Protein AF-A0A4P5TV29-F1 (afdb_monomer_lite)

Foldseek 3Di:
DDWDQDPNDIADDQDDWDQPPPAPDWDWDAAPVRLGIDIDHSVLVRLLVVLVVCVVVVVVVSVVSSLVSCCVPPVPVCVRHPD

pLDDT: mean 91.79, std 5.49, range [65.38, 97.25]

Secondary structure (DSSP, 8-state):
--EEEETTEEEE-SS-----TTTT-EEEEE-TTSS-EEEEEHHHHHHHHHHHHHHHTT-HHHHHHHHHHHHHH-HHHHHHHT-

Sequence (83 aa):
MKEVLWNNKTYKIPFSVNLNWDKGQEIEVQNRFGGGSCKLPWFAVAVYDLIMGAERFEDWNTHREGLDWFAENFPKEYMVLLD

Structure (mmCIF, N/CA/C/O backbone):
data_AF-A0A4P5TV29-F1
#
_entry.id   AF-A0A4P5TV29-F1
#
loop_
_atom_site.group_PDB
_atom_site.id
_atom_site.type_symbol
_atom_site.label_atom_id
_atom_site.label_alt_id
_atom_site.label_comp_id
_atom_site.label_asym_id
_atom_site.label_entity_id
_atom_site.label_seq_id
_atom_site.pdbx_PDB_ins_code
_atom_site.Cartn_x
_atom_site.Cartn_y
_atom_site.Cartn_z
_atom_site.occupancy
_atom_site.B_iso_or_equiv
_atom_site.auth_seq_id
_atom_site.auth_comp_id
_atom_site.auth_asym_id
_atom_site.auth_atom_id
_atom_site.pdbx_PDB_model_num
ATOM 1 N N . MET A 1 1 ? 11.022 6.260 9.335 1.00 65.38 1 MET A N 1
ATOM 2 C CA . MET A 1 1 ? 9.712 5.577 9.297 1.00 65.38 1 MET A CA 1
ATOM 3 C C . MET A 1 1 ? 8.635 6.590 9.649 1.00 65.38 1 MET A C 1
ATOM 5 O O . MET A 1 1 ? 8.839 7.350 10.589 1.00 65.38 1 MET A O 1
ATOM 9 N N . LYS A 1 2 ? 7.565 6.682 8.851 1.00 82.62 2 LYS A N 1
ATOM 10 C CA . LYS A 1 2 ? 6.425 7.576 9.120 1.00 82.62 2 LYS A CA 1
ATOM 11 C C . LYS A 1 2 ? 5.337 6.786 9.838 1.00 82.62 2 LYS A C 1
ATOM 13 O O . LYS A 1 2 ? 5.120 5.624 9.509 1.00 82.62 2 LYS A O 1
ATOM 18 N N . GLU A 1 3 ? 4.656 7.421 10.780 1.00 88.38 3 GLU A N 1
ATOM 19 C CA . GLU A 1 3 ? 3.522 6.827 11.486 1.00 88.38 3 GLU A CA 1
ATOM 20 C C . GLU A 1 3 ? 2.247 7.586 11.125 1.00 88.38 3 GLU A C 1
ATOM 22 O O . GLU A 1 3 ? 2.235 8.819 11.089 1.00 88.38 3 GLU A O 1
ATOM 27 N N . VAL A 1 4 ? 1.182 6.846 10.823 1.00 88.88 4 VAL A N 1
ATOM 28 C CA . VAL A 1 4 ? -0.136 7.399 10.496 1.00 88.88 4 VAL A CA 1
ATOM 29 C C . VAL A 1 4 ? -1.146 6.852 11.489 1.00 88.88 4 VAL A C 1
ATOM 31 O O . VAL A 1 4 ? -1.256 5.641 11.656 1.00 88.88 4 VAL A O 1
ATOM 34 N N . LEU A 1 5 ? -1.895 7.741 12.138 1.00 88.38 5 LEU A N 1
ATOM 35 C CA . LEU A 1 5 ? -3.008 7.360 12.998 1.00 88.38 5 LEU A CA 1
ATOM 36 C C . LEU A 1 5 ? -4.304 7.433 12.190 1.00 88.38 5 LEU A C 1
ATOM 38 O O . LEU A 1 5 ? -4.676 8.499 11.700 1.00 88.38 5 LEU A O 1
ATOM 42 N N . TRP A 1 6 ? -4.974 6.293 12.048 1.00 89.44 6 TRP A N 1
ATOM 43 C CA . TRP A 1 6 ? -6.231 6.162 11.317 1.00 89.44 6 TRP A CA 1
ATOM 44 C C . TRP A 1 6 ? -7.162 5.195 12.045 1.00 89.44 6 TRP A C 1
ATOM 46 O O . TRP A 1 6 ? -6.746 4.098 12.412 1.00 89.44 6 TRP A O 1
ATOM 56 N N . ASN A 1 7 ? -8.416 5.594 12.280 1.00 85.94 7 ASN A N 1
ATOM 57 C CA . ASN A 1 7 ? -9.420 4.790 12.992 1.00 85.94 7 ASN A CA 1
ATOM 58 C C . ASN A 1 7 ? -8.907 4.186 14.319 1.00 85.94 7 ASN A C 1
ATOM 60 O O . ASN A 1 7 ? -9.092 3.001 14.585 1.00 85.94 7 ASN A O 1
ATOM 64 N N . ASN A 1 8 ? -8.225 4.993 15.142 1.00 88.25 8 ASN A N 1
ATOM 65 C CA . ASN A 1 8 ? -7.588 4.588 16.408 1.00 88.25 8 ASN A CA 1
ATOM 66 C C . ASN A 1 8 ? -6.512 3.488 16.295 1.00 88.25 8 ASN A C 1
ATOM 68 O O . ASN A 1 8 ? -6.065 2.966 17.316 1.00 88.25 8 ASN A O 1
ATOM 72 N N . LYS A 1 9 ? -6.057 3.157 15.082 1.00 90.88 9 LYS A N 1
ATOM 73 C CA . LYS A 1 9 ? -4.920 2.270 14.832 1.00 90.88 9 LYS A CA 1
ATOM 74 C C . LYS A 1 9 ? -3.749 3.085 14.286 1.00 90.88 9 LYS A C 1
ATOM 76 O O . LYS A 1 9 ? -3.914 3.929 13.404 1.00 90.88 9 LYS A O 1
ATOM 81 N N . THR A 1 10 ? -2.561 2.833 14.822 1.00 91.19 10 THR A N 1
ATOM 82 C CA . THR A 1 10 ? -1.318 3.424 14.323 1.00 91.19 10 THR A CA 1
ATOM 83 C C . THR A 1 10 ? -0.692 2.483 13.309 1.00 91.19 10 THR A C 1
ATOM 85 O O . THR A 1 10 ? -0.427 1.321 13.613 1.00 91.19 10 THR A O 1
ATOM 88 N N . TYR A 1 11 ? -0.431 2.999 12.116 1.00 92.88 11 TYR A N 1
ATOM 89 C CA . TYR A 1 11 ? 0.210 2.287 11.024 1.00 92.88 11 TYR A CA 1
ATOM 90 C C . TYR A 1 11 ? 1.632 2.811 10.852 1.00 92.88 11 TYR A C 1
ATOM 92 O O . TYR A 1 11 ? 1.843 4.009 10.648 1.00 92.88 11 TYR A O 1
ATOM 100 N N . LYS A 1 12 ? 2.610 1.908 10.930 1.00 92.81 12 LYS A N 1
ATOM 101 C CA . LYS A 1 12 ? 4.016 2.213 10.650 1.00 92.81 12 LYS A CA 1
ATOM 102 C C . LYS A 1 12 ? 4.273 1.950 9.183 1.00 92.81 12 LYS A C 1
ATOM 104 O O . LYS A 1 12 ? 4.180 0.809 8.758 1.00 92.81 12 LYS A O 1
ATOM 109 N N . ILE A 1 13 ? 4.549 2.991 8.416 1.00 92.44 13 ILE A N 1
ATOM 110 C CA . ILE A 1 13 ? 4.772 2.862 6.978 1.00 92.44 13 ILE A CA 1
ATOM 111 C C . ILE A 1 13 ? 6.158 2.240 6.740 1.00 92.44 13 ILE A C 1
ATOM 113 O O . ILE A 1 13 ? 7.123 2.727 7.348 1.00 92.44 13 ILE A O 1
ATOM 117 N N . PRO A 1 14 ? 6.267 1.209 5.877 1.00 89.62 14 PRO A N 1
ATOM 118 C CA . PRO A 1 14 ? 7.479 0.394 5.749 1.00 89.62 14 PRO A CA 1
ATOM 119 C C . PRO A 1 14 ? 8.663 1.201 5.199 1.00 89.62 14 PRO A C 1
ATOM 121 O O . PRO A 1 14 ? 9.788 1.065 5.667 1.00 89.62 14 PRO A O 1
ATOM 124 N N . PHE A 1 15 ? 8.393 2.149 4.302 1.00 88.62 15 PHE A N 1
ATOM 125 C CA . PHE A 1 15 ? 9.409 2.932 3.598 1.00 88.62 15 PHE A CA 1
ATOM 126 C C . PHE A 1 15 ? 9.049 4.423 3.500 1.00 88.62 15 PHE A C 1
ATOM 128 O O . PHE A 1 15 ? 8.007 4.897 3.966 1.00 88.62 15 PHE A O 1
ATOM 135 N N . SER A 1 16 ? 9.949 5.214 2.914 1.00 87.44 16 SER A N 1
ATOM 136 C CA . SER A 1 16 ? 9.737 6.648 2.713 1.00 87.44 16 SER A CA 1
ATOM 137 C C . SER A 1 16 ? 8.790 6.902 1.539 1.00 87.44 16 SER A C 1
ATOM 139 O O . SER A 1 16 ? 9.207 6.889 0.387 1.00 87.44 16 SER A O 1
ATOM 141 N N . VAL A 1 17 ? 7.520 7.182 1.836 1.00 86.12 17 VAL A N 1
ATOM 142 C CA . VAL A 1 17 ? 6.504 7.558 0.837 1.00 86.12 17 VAL A CA 1
ATOM 143 C C . VAL A 1 17 ? 5.943 8.955 1.109 1.00 86.12 17 VAL A C 1
ATOM 145 O O . VAL A 1 17 ? 5.940 9.446 2.250 1.00 86.12 17 VAL A O 1
ATOM 148 N N . ASN A 1 18 ? 5.495 9.643 0.060 1.00 84.44 18 ASN A N 1
ATOM 149 C CA . ASN A 1 18 ? 4.810 10.925 0.192 1.00 84.44 18 ASN A CA 1
ATOM 150 C C . ASN A 1 18 ? 3.341 10.692 0.580 1.00 84.44 18 ASN A C 1
ATOM 152 O O . ASN A 1 18 ? 2.645 9.938 -0.080 1.00 84.44 18 ASN A O 1
A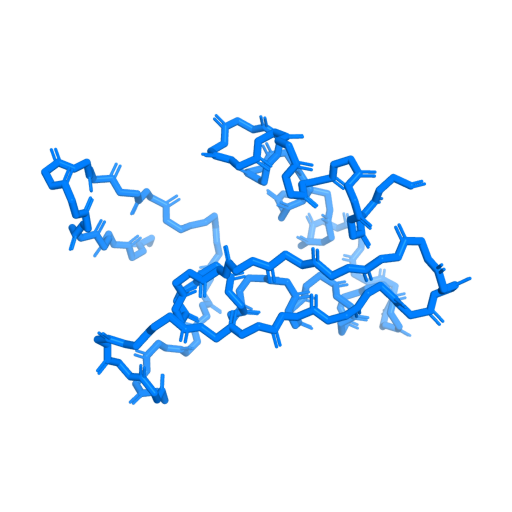TOM 156 N N . LEU A 1 19 ? 2.887 11.331 1.662 1.00 86.12 19 LEU A N 1
ATOM 157 C CA . LEU A 1 19 ? 1.535 11.173 2.225 1.00 86.12 19 LEU A CA 1
ATOM 158 C C . LEU A 1 19 ? 0.777 12.504 2.297 1.00 86.12 19 LEU A C 1
ATOM 160 O O . LEU A 1 19 ? -0.179 12.643 3.061 1.00 86.12 19 LEU A O 1
ATOM 164 N N . ASN A 1 20 ? 1.261 13.517 1.577 1.00 82.62 20 ASN A N 1
ATOM 165 C CA . ASN A 1 20 ? 0.638 14.838 1.580 1.00 82.62 20 ASN A CA 1
ATOM 166 C C . ASN A 1 20 ? -0.543 14.918 0.609 1.00 82.62 20 ASN A C 1
ATOM 168 O O . ASN A 1 20 ? -1.329 15.855 0.702 1.00 82.62 20 ASN A O 1
ATOM 172 N N . TRP A 1 21 ? -0.644 13.970 -0.322 1.00 77.31 21 TRP A N 1
ATOM 173 C CA . TRP A 1 21 ? -1.685 13.933 -1.339 1.00 77.31 21 TRP A CA 1
ATOM 174 C C . TRP A 1 21 ? -2.908 13.213 -0.767 1.00 77.31 21 TRP A C 1
ATOM 176 O O . TRP A 1 21 ? -2.755 12.225 -0.048 1.00 77.31 21 TRP A O 1
ATOM 186 N N . ASP A 1 22 ? -4.095 13.780 -1.002 1.00 77.94 22 ASP A N 1
ATOM 187 C CA . ASP A 1 22 ? -5.405 13.230 -0.609 1.00 77.94 22 ASP A CA 1
ATOM 188 C C . ASP A 1 22 ? -5.536 12.846 0.876 1.00 77.94 22 ASP A C 1
ATOM 190 O O . ASP A 1 22 ? -6.327 11.992 1.283 1.00 77.94 22 ASP A O 1
ATOM 194 N N . LYS A 1 23 ? -4.757 13.525 1.726 1.00 85.75 23 LYS A N 1
ATOM 195 C CA . LYS A 1 23 ? -4.695 13.269 3.164 1.00 85.75 23 LYS A CA 1
ATOM 196 C C . LYS A 1 23 ? -6.083 13.375 3.803 1.00 85.75 23 LYS A C 1
ATOM 198 O O . LYS A 1 23 ? -6.720 14.422 3.744 1.00 85.75 23 LYS A O 1
ATOM 203 N N . GLY A 1 24 ? -6.500 12.322 4.502 1.00 86.75 24 GLY A N 1
ATOM 204 C CA . GLY A 1 24 ? -7.797 12.233 5.177 1.00 86.75 24 GLY A CA 1
ATOM 205 C C . GLY A 1 24 ? -8.868 11.455 4.408 1.00 86.75 24 GLY A C 1
ATOM 206 O O . GLY A 1 24 ? -9.951 11.270 4.955 1.00 86.75 24 GLY A O 1
ATOM 207 N N . GLN A 1 25 ? -8.600 11.017 3.173 1.00 90.88 25 GLN A N 1
ATOM 208 C CA . GLN A 1 25 ? -9.616 10.429 2.296 1.00 90.88 25 GLN A CA 1
ATOM 209 C C . GLN A 1 25 ? -9.515 8.904 2.170 1.00 90.88 25 GLN A C 1
ATOM 211 O O . GLN A 1 25 ? -8.431 8.325 2.213 1.00 90.88 25 GLN A O 1
ATOM 216 N N . GLU A 1 26 ? -10.658 8.253 1.968 1.00 93.12 26 GLU A N 1
ATOM 217 C CA . GLU A 1 26 ? -10.723 6.871 1.494 1.00 93.12 26 GLU A CA 1
ATOM 218 C C . GLU A 1 26 ? -10.967 6.876 -0.013 1.00 93.12 26 GLU A C 1
ATOM 220 O O . GLU A 1 26 ? -11.890 7.530 -0.500 1.00 93.12 26 GLU A O 1
ATOM 225 N N . ILE A 1 27 ? -10.130 6.150 -0.741 1.00 93.81 27 IL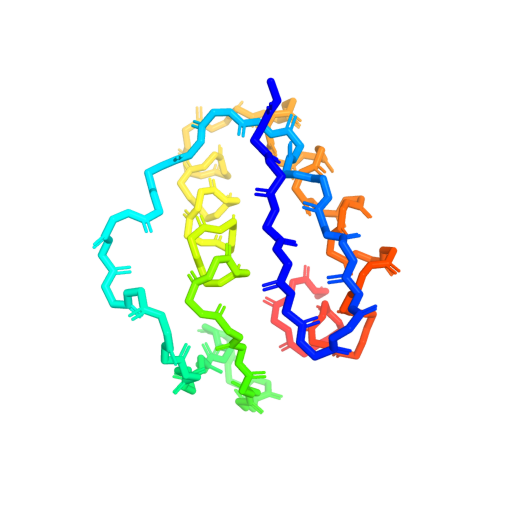E A N 1
ATOM 226 C CA . ILE A 1 27 ? -10.119 6.096 -2.198 1.00 93.81 27 ILE A CA 1
ATOM 227 C C . ILE A 1 27 ? -10.456 4.665 -2.605 1.00 93.81 27 ILE A C 1
ATOM 229 O O . ILE A 1 27 ? -9.979 3.699 -2.006 1.00 93.81 27 ILE A O 1
ATOM 233 N N . GLU A 1 28 ? -11.303 4.527 -3.617 1.00 94.69 28 GLU A N 1
ATOM 234 C CA . GLU A 1 28 ? -11.597 3.232 -4.215 1.00 94.69 28 GLU A CA 1
ATOM 235 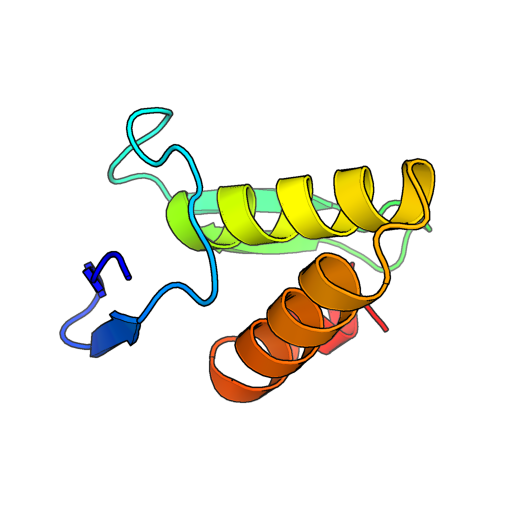C C . GLU A 1 28 ? -10.524 2.884 -5.247 1.00 94.69 28 GLU A C 1
ATOM 237 O O . GLU A 1 28 ? -10.297 3.629 -6.201 1.00 94.69 28 GLU A O 1
ATOM 242 N N . VAL A 1 29 ? -9.859 1.751 -5.041 1.00 94.50 29 VAL A N 1
ATOM 243 C CA . VAL A 1 29 ? -8.815 1.228 -5.920 1.00 94.50 29 VAL A CA 1
ATOM 244 C C . VAL A 1 29 ? -9.351 -0.017 -6.612 1.00 94.50 29 VAL A C 1
ATOM 246 O O . VAL A 1 29 ? -9.874 -0.926 -5.967 1.00 94.50 29 VAL A O 1
ATOM 249 N N . GLN A 1 30 ? -9.232 -0.055 -7.936 1.00 94.19 30 GLN A N 1
ATOM 250 C CA . GLN A 1 30 ? -9.658 -1.184 -8.755 1.00 94.19 30 GLN A CA 1
ATOM 251 C C . GLN A 1 30 ? -8.470 -2.102 -9.062 1.00 94.19 30 GLN A C 1
ATOM 253 O O . GLN A 1 30 ? -7.385 -1.633 -9.407 1.00 94.19 30 GLN A O 1
ATOM 258 N N . ASN A 1 31 ? -8.687 -3.415 -8.982 1.00 93.31 31 ASN A N 1
ATOM 259 C CA . ASN A 1 31 ? -7.700 -4.407 -9.387 1.00 93.31 31 ASN A CA 1
ATOM 260 C C . ASN A 1 31 ? -7.407 -4.263 -10.892 1.00 93.31 31 ASN A C 1
ATOM 262 O O . ASN A 1 31 ? -8.305 -4.340 -11.736 1.00 93.31 31 ASN A O 1
ATOM 266 N N . ARG A 1 32 ? -6.121 -4.113 -11.219 1.00 88.75 32 ARG A N 1
ATOM 267 C CA . ARG A 1 32 ? -5.594 -3.951 -12.584 1.00 88.75 32 ARG A CA 1
ATOM 268 C C . ARG A 1 32 ? -5.852 -5.131 -13.535 1.00 88.75 32 ARG A C 1
ATOM 270 O O . ARG A 1 32 ? -5.832 -4.939 -14.746 1.00 88.75 32 ARG A O 1
ATOM 277 N N . PHE A 1 33 ? -6.127 -6.319 -13.010 1.00 88.06 33 PHE A N 1
ATOM 278 C CA . PHE A 1 33 ? -6.458 -7.551 -13.733 1.00 88.06 33 PHE A CA 1
ATOM 279 C C . PHE A 1 33 ? -7.963 -7.877 -13.738 1.00 88.06 33 PHE A C 1
ATOM 281 O O . PHE A 1 33 ? -8.362 -8.921 -14.249 1.00 88.06 33 PHE A O 1
ATOM 288 N N . GLY A 1 34 ? -8.818 -7.001 -13.194 1.00 82.38 34 GLY A N 1
ATOM 289 C CA . GLY A 1 34 ? -10.275 -7.188 -13.206 1.00 82.38 34 GLY A CA 1
ATOM 290 C C . GLY A 1 34 ? -10.843 -8.017 -12.046 1.00 82.38 34 GLY A C 1
ATOM 291 O O . GLY A 1 34 ? -11.990 -8.447 -12.124 1.00 82.38 34 GLY A O 1
ATOM 292 N N . GLY A 1 35 ? -10.084 -8.208 -10.960 1.00 79.56 35 GLY A N 1
ATOM 293 C CA . GLY A 1 35 ? -10.494 -8.954 -9.756 1.00 79.56 35 GLY A CA 1
ATOM 294 C C . GLY A 1 35 ? -11.465 -8.240 -8.797 1.00 79.56 35 GLY A C 1
ATOM 295 O O . GLY A 1 35 ? -11.783 -8.782 -7.743 1.00 79.56 35 GLY A O 1
ATOM 296 N N . GLY A 1 36 ? -11.942 -7.035 -9.135 1.00 91.25 36 GLY A N 1
ATOM 297 C CA . GLY A 1 36 ? -12.841 -6.224 -8.300 1.00 91.25 36 GLY A CA 1
ATOM 298 C C . GLY A 1 36 ? -12.228 -4.886 -7.877 1.00 91.25 36 GLY A C 1
ATOM 299 O O . GLY A 1 36 ? -11.272 -4.415 -8.491 1.00 91.25 36 GLY A O 1
ATOM 300 N N . SER A 1 37 ? -12.792 -4.262 -6.845 1.00 93.62 37 SER A N 1
ATOM 301 C CA . SER A 1 37 ? -12.285 -3.029 -6.230 1.00 93.62 37 SER A CA 1
ATOM 302 C C . SER A 1 37 ? -12.371 -3.103 -4.705 1.00 93.62 37 SER A C 1
ATOM 304 O O . SER A 1 37 ? -13.163 -3.867 -4.144 1.00 93.62 37 SER A O 1
ATOM 306 N N . CYS A 1 38 ? -11.552 -2.311 -4.017 1.00 93.88 38 CYS A N 1
ATOM 307 C CA . CYS A 1 38 ? -11.618 -2.143 -2.569 1.00 93.88 38 CYS A CA 1
ATOM 308 C C . CYS A 1 38 ? -11.370 -0.682 -2.173 1.00 93.88 38 CYS A C 1
ATOM 310 O O . CYS A 1 38 ? -10.826 0.111 -2.942 1.00 93.88 38 CYS A O 1
ATOM 312 N N . LYS A 1 39 ? -11.807 -0.306 -0.968 1.00 94.88 39 LYS A N 1
ATOM 313 C CA . LYS A 1 39 ? -11.592 1.038 -0.423 1.00 94.88 39 LYS A CA 1
ATOM 314 C C . LYS A 1 39 ? -10.368 1.034 0.474 1.00 94.88 39 LYS A C 1
ATOM 316 O O . LYS A 1 39 ? -10.298 0.248 1.414 1.00 94.88 39 LYS A O 1
ATOM 321 N N . LEU A 1 40 ? -9.440 1.937 0.198 1.00 94.62 40 LEU A N 1
ATOM 322 C CA . LEU A 1 40 ? -8.211 2.103 0.955 1.00 94.62 40 LEU A CA 1
ATOM 323 C C . LEU A 1 40 ? -8.086 3.542 1.454 1.00 94.62 40 LEU A C 1
ATOM 325 O O . LEU A 1 40 ? -8.420 4.478 0.728 1.00 94.62 40 LEU A O 1
ATOM 329 N N . PRO A 1 41 ? -7.565 3.763 2.670 1.00 95.12 41 PRO A N 1
ATOM 330 C CA . PRO A 1 41 ? -7.189 5.104 3.085 1.00 95.12 41 PRO A CA 1
ATOM 331 C C . PRO A 1 41 ? -6.017 5.608 2.232 1.00 95.12 41 PRO A C 1
ATOM 333 O O . PRO A 1 41 ? -5.166 4.820 1.815 1.00 95.12 41 PRO A O 1
ATOM 336 N N . TRP A 1 42 ? -5.924 6.924 2.032 1.00 94.00 42 TRP A N 1
ATOM 337 C CA . TRP A 1 42 ? -4.914 7.574 1.178 1.00 94.00 42 TRP A CA 1
ATOM 338 C C . TRP A 1 42 ? -3.477 7.079 1.404 1.00 94.00 42 TRP A C 1
ATOM 340 O O . TRP A 1 42 ? -2.694 6.968 0.467 1.00 94.00 42 TRP A O 1
ATOM 350 N N . PHE A 1 43 ? -3.109 6.752 2.648 1.00 93.94 43 PHE A N 1
ATOM 351 C CA . PHE A 1 43 ? -1.762 6.275 2.951 1.00 93.94 43 PHE A CA 1
ATOM 352 C C . PHE A 1 43 ? -1.515 4.844 2.478 1.00 93.94 43 PHE A C 1
ATOM 354 O O . PHE A 1 43 ? -0.398 4.534 2.080 1.00 93.94 43 PHE A O 1
ATOM 361 N N . ALA A 1 44 ? -2.533 3.982 2.504 1.00 95.19 44 ALA A N 1
ATOM 362 C CA . ALA A 1 44 ? -2.430 2.632 1.968 1.00 95.19 44 ALA A CA 1
ATOM 363 C C . ALA A 1 44 ? -2.409 2.669 0.434 1.00 95.19 44 ALA A C 1
ATOM 365 O O . ALA A 1 44 ? -1.647 1.927 -0.173 1.00 95.19 44 ALA A O 1
ATOM 366 N N . VAL A 1 45 ? -3.146 3.597 -0.185 1.00 95.19 45 VAL A N 1
ATOM 367 C CA . VAL A 1 45 ? -3.066 3.860 -1.634 1.00 95.19 45 VAL A CA 1
ATOM 368 C C . VAL A 1 45 ? -1.649 4.270 -2.032 1.00 95.19 45 VAL A C 1
ATOM 370 O O . VAL A 1 45 ? -1.084 3.695 -2.952 1.00 95.19 45 VAL A O 1
ATOM 373 N N . ALA A 1 46 ? -1.019 5.176 -1.279 1.00 94.44 46 ALA A N 1
ATOM 374 C CA . ALA A 1 46 ? 0.361 5.578 -1.542 1.00 94.44 46 ALA A CA 1
ATOM 375 C C . ALA A 1 46 ? 1.362 4.410 -1.423 1.00 94.44 46 ALA A C 1
ATOM 377 O O . ALA A 1 46 ? 2.335 4.348 -2.174 1.00 94.44 46 ALA A O 1
ATOM 378 N N . VAL A 1 47 ? 1.140 3.480 -0.484 1.00 95.06 47 VAL A N 1
ATOM 379 C CA . VAL A 1 47 ? 1.942 2.248 -0.383 1.00 95.06 47 VAL A CA 1
ATOM 380 C C . VAL A 1 47 ? 1.687 1.349 -1.595 1.00 95.06 47 VAL A C 1
ATOM 382 O O . VAL A 1 47 ? 2.651 0.873 -2.185 1.00 95.06 47 VAL A O 1
ATOM 385 N N . TYR A 1 48 ? 0.427 1.165 -2.003 1.00 95.31 48 TYR A N 1
ATOM 386 C CA . TYR A 1 48 ? 0.056 0.386 -3.187 1.00 95.31 48 TYR A CA 1
ATOM 387 C C . TYR A 1 48 ? 0.737 0.932 -4.447 1.00 95.31 48 TYR A C 1
ATOM 389 O O . TYR A 1 48 ? 1.426 0.185 -5.136 1.00 95.31 48 TYR A O 1
ATOM 397 N N . ASP A 1 49 ? 0.650 2.239 -4.694 1.00 94.19 49 ASP A N 1
ATOM 398 C CA . ASP A 1 49 ? 1.286 2.887 -5.845 1.00 94.19 49 ASP A CA 1
ATOM 399 C C . ASP A 1 49 ? 2.803 2.672 -5.860 1.00 94.19 49 ASP A C 1
ATOM 401 O O . ASP A 1 49 ? 3.391 2.434 -6.920 1.00 94.19 49 ASP A O 1
ATOM 405 N N . LEU A 1 50 ? 3.449 2.715 -4.688 1.00 94.62 50 LEU A N 1
ATOM 406 C CA . LEU A 1 50 ? 4.882 2.460 -4.608 1.00 94.62 50 LEU A CA 1
ATOM 407 C C . LEU A 1 50 ? 5.222 0.991 -4.868 1.00 94.62 50 LEU A C 1
ATOM 409 O O . LEU A 1 50 ? 6.227 0.742 -5.524 1.00 94.62 50 LEU A O 1
ATOM 413 N N . ILE A 1 51 ? 4.394 0.034 -4.434 1.00 95.62 51 ILE A N 1
ATOM 414 C CA . ILE A 1 51 ? 4.560 -1.387 -4.789 1.00 95.62 51 ILE A CA 1
ATOM 415 C C . ILE A 1 51 ? 4.507 -1.546 -6.313 1.00 95.62 51 ILE A C 1
ATOM 417 O O . ILE A 1 51 ? 5.404 -2.155 -6.890 1.00 95.62 51 ILE A O 1
ATOM 421 N N . MET A 1 52 ? 3.521 -0.936 -6.984 1.00 95.00 52 MET A N 1
ATOM 422 C CA . MET A 1 52 ? 3.400 -0.998 -8.451 1.00 95.00 52 MET A CA 1
ATOM 423 C C . MET A 1 52 ? 4.613 -0.375 -9.154 1.00 95.00 52 MET A C 1
ATOM 425 O O . MET A 1 52 ? 5.120 -0.905 -10.145 1.00 95.00 52 MET A O 1
ATOM 429 N N . GLY A 1 53 ? 5.090 0.765 -8.647 1.00 95.19 53 GLY A N 1
ATOM 430 C CA . GLY A 1 53 ? 6.297 1.413 -9.151 1.00 95.19 53 GLY A CA 1
ATOM 431 C C . GLY A 1 53 ? 7.539 0.544 -8.952 1.00 95.19 53 GLY A C 1
ATOM 432 O O . GLY A 1 53 ? 8.314 0.364 -9.888 1.00 95.19 53 GLY A O 1
ATOM 433 N N . ALA A 1 54 ? 7.703 -0.026 -7.760 1.00 96.06 54 ALA A N 1
ATOM 434 C CA . ALA A 1 54 ? 8.821 -0.888 -7.403 1.00 96.06 54 ALA A CA 1
ATOM 435 C C . ALA A 1 54 ? 8.867 -2.150 -8.273 1.00 96.06 54 ALA A C 1
ATOM 437 O O . ALA A 1 54 ? 9.932 -2.490 -8.776 1.00 96.06 54 ALA A O 1
ATOM 438 N N . GLU A 1 55 ? 7.718 -2.779 -8.540 1.00 95.75 55 GLU A N 1
ATOM 439 C CA . GLU A 1 55 ? 7.599 -3.900 -9.483 1.00 95.75 55 GLU A CA 1
ATOM 440 C C . GLU A 1 55 ? 8.108 -3.511 -10.879 1.00 95.75 55 GLU A C 1
ATOM 442 O O . GLU A 1 55 ? 8.924 -4.214 -11.472 1.00 95.75 55 GLU A O 1
ATOM 447 N N . ARG A 1 56 ? 7.687 -2.346 -11.390 1.00 95.88 56 ARG A N 1
ATOM 448 C CA . ARG A 1 56 ? 8.094 -1.856 -12.715 1.00 95.88 56 ARG A CA 1
ATOM 449 C C . ARG A 1 56 ? 9.588 -1.535 -12.813 1.00 95.88 56 ARG A C 1
ATOM 451 O O . ARG A 1 56 ? 10.156 -1.654 -13.896 1.00 95.88 56 ARG A O 1
ATOM 458 N N . PHE A 1 57 ? 10.197 -1.071 -11.726 1.00 96.75 57 PHE A N 1
ATOM 459 C CA . PHE A 1 57 ? 11.620 -0.726 -11.663 1.00 96.75 57 PHE A CA 1
ATOM 460 C C . PHE A 1 57 ? 12.499 -1.861 -11.121 1.00 96.75 57 PHE A C 1
ATOM 462 O O . PHE A 1 57 ? 13.692 -1.644 -10.922 1.00 96.75 57 PHE A O 1
ATOM 469 N N . GLU A 1 58 ? 11.928 -3.048 -10.894 1.00 96.62 58 GLU A N 1
ATOM 470 C CA . GLU A 1 58 ? 12.613 -4.212 -10.321 1.00 96.62 58 GLU A CA 1
ATOM 471 C C . GLU A 1 58 ? 13.238 -3.945 -8.931 1.00 96.62 58 GLU A C 1
ATOM 473 O O . GLU A 1 58 ? 14.199 -4.599 -8.519 1.00 96.62 58 GLU A O 1
ATOM 478 N N . ASP A 1 59 ? 12.680 -3.000 -8.166 1.00 97.25 59 ASP A N 1
ATOM 479 C CA . ASP A 1 59 ? 13.044 -2.765 -6.765 1.00 97.25 59 ASP A CA 1
ATOM 480 C C . ASP A 1 59 ? 12.327 -3.771 -5.855 1.00 97.25 59 ASP A C 1
ATOM 482 O O . ASP A 1 59 ? 11.335 -3.486 -5.177 1.00 97.25 59 ASP A O 1
ATOM 486 N N . TRP A 1 60 ? 12.846 -4.995 -5.852 1.00 96.38 60 TRP A N 1
ATOM 487 C CA . TRP A 1 60 ? 12.242 -6.114 -5.134 1.00 96.38 60 TRP A CA 1
ATOM 488 C C . TRP A 1 60 ? 12.249 -5.959 -3.611 1.00 96.38 60 TRP A C 1
ATOM 490 O O . TRP A 1 60 ? 11.445 -6.610 -2.942 1.00 96.38 60 TRP A O 1
ATOM 500 N N . ASN A 1 61 ? 13.116 -5.101 -3.061 1.00 95.75 61 ASN A N 1
ATOM 501 C CA . ASN A 1 61 ? 13.158 -4.831 -1.624 1.00 95.75 61 ASN A CA 1
ATOM 502 C C . ASN A 1 61 ? 11.933 -4.011 -1.212 1.00 95.75 61 ASN A C 1
ATOM 504 O O . ASN A 1 61 ? 11.138 -4.472 -0.395 1.00 95.75 61 ASN A O 1
ATOM 508 N N . THR A 1 62 ? 11.730 -2.851 -1.847 1.00 95.31 62 THR A N 1
ATOM 509 C CA . THR A 1 62 ? 10.558 -1.998 -1.597 1.00 95.31 62 THR A CA 1
ATOM 510 C C . THR A 1 62 ? 9.262 -2.735 -1.922 1.00 95.31 62 THR A C 1
ATOM 512 O O . THR A 1 62 ? 8.292 -2.652 -1.169 1.00 95.31 62 THR A O 1
ATOM 515 N N . HIS A 1 63 ? 9.255 -3.500 -3.018 1.00 96.06 63 HIS A N 1
ATOM 516 C CA . HIS A 1 63 ? 8.112 -4.319 -3.403 1.00 96.06 63 HIS A CA 1
ATOM 517 C C . HIS A 1 63 ? 7.733 -5.309 -2.294 1.00 96.06 63 HIS A C 1
ATOM 519 O O . HIS A 1 63 ? 6.591 -5.313 -1.837 1.00 96.06 63 HIS A O 1
ATOM 525 N N . ARG A 1 64 ? 8.694 -6.109 -1.811 1.00 96.25 64 ARG A N 1
ATOM 526 C CA . ARG A 1 64 ? 8.441 -7.119 -0.776 1.00 96.25 64 ARG A CA 1
ATOM 527 C C . ARG A 1 64 ? 8.022 -6.498 0.554 1.00 96.25 64 ARG A C 1
ATOM 529 O O . ARG A 1 64 ? 7.027 -6.935 1.117 1.00 96.25 64 ARG A O 1
ATOM 536 N N . GLU A 1 65 ? 8.710 -5.454 1.013 1.00 95.81 65 GLU A N 1
ATOM 537 C CA . GLU A 1 65 ? 8.341 -4.754 2.252 1.00 95.81 65 GLU A CA 1
ATOM 538 C C . GLU A 1 65 ? 6.921 -4.169 2.189 1.00 95.81 65 GLU A C 1
ATOM 540 O O . GLU A 1 65 ? 6.193 -4.175 3.183 1.00 95.81 65 GLU A O 1
ATOM 545 N N . GLY A 1 66 ? 6.507 -3.676 1.019 1.00 96.12 66 GLY A N 1
ATOM 546 C CA . GLY A 1 66 ? 5.151 -3.182 0.805 1.00 96.12 66 GLY A CA 1
ATOM 547 C C . GLY A 1 66 ? 4.101 -4.293 0.834 1.00 96.12 66 GLY A C 1
ATOM 548 O O . GLY A 1 66 ? 3.056 -4.112 1.463 1.00 96.12 66 GLY A O 1
ATOM 549 N N . LEU A 1 67 ? 4.380 -5.437 0.197 1.00 96.75 67 LEU A N 1
ATOM 550 C CA . LEU A 1 67 ? 3.502 -6.613 0.230 1.00 96.75 67 LEU A CA 1
ATOM 551 C C . LEU A 1 67 ? 3.327 -7.143 1.658 1.00 96.75 67 LEU A C 1
ATOM 553 O O . LEU A 1 67 ? 2.191 -7.315 2.098 1.00 96.75 67 LEU A O 1
ATOM 557 N N . ASP A 1 68 ? 4.427 -7.326 2.396 1.00 96.75 68 ASP A N 1
ATOM 558 C CA . ASP A 1 68 ? 4.407 -7.797 3.787 1.00 96.75 68 ASP A CA 1
ATOM 559 C C . ASP A 1 68 ? 3.575 -6.848 4.664 1.00 96.75 68 ASP A C 1
ATOM 561 O O . ASP A 1 68 ? 2.688 -7.268 5.412 1.00 96.75 68 ASP A O 1
ATOM 565 N N . TRP A 1 69 ? 3.777 -5.538 4.501 1.00 96.25 69 TRP A N 1
ATOM 566 C CA . TRP A 1 69 ? 3.007 -4.535 5.226 1.00 96.25 69 TRP A CA 1
ATOM 567 C C . TRP A 1 69 ? 1.507 -4.577 4.908 1.00 96.25 69 TRP A C 1
ATOM 569 O O . TRP A 1 69 ? 0.682 -4.428 5.817 1.00 96.25 69 TRP A O 1
ATOM 579 N N . PHE A 1 70 ? 1.137 -4.769 3.638 1.00 95.94 70 PHE A N 1
ATOM 580 C CA . PHE A 1 70 ? -0.262 -4.899 3.233 1.00 95.94 70 PHE A CA 1
ATOM 581 C C . PHE A 1 70 ? -0.887 -6.175 3.789 1.00 95.94 70 PHE A C 1
ATOM 583 O O . PHE A 1 70 ? -1.996 -6.114 4.317 1.00 95.94 70 PHE A O 1
ATOM 590 N N . ALA A 1 71 ? -0.178 -7.302 3.736 1.00 95.75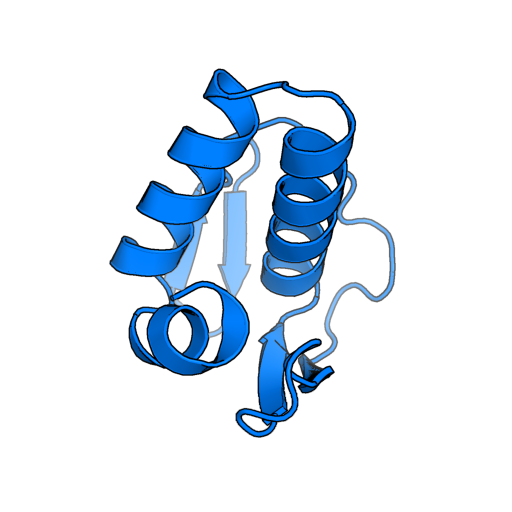 71 ALA A N 1
ATOM 591 C CA . ALA A 1 71 ? -0.650 -8.567 4.286 1.00 95.75 71 ALA A CA 1
ATOM 592 C C . ALA A 1 71 ? -0.928 -8.466 5.800 1.00 95.75 71 ALA A C 1
ATOM 594 O O . ALA A 1 71 ? -1.926 -9.000 6.283 1.00 95.75 71 ALA A O 1
ATOM 595 N N . GLU A 1 72 ? -0.108 -7.724 6.550 1.00 95.56 72 GLU A N 1
ATOM 596 C CA . GLU A 1 72 ? -0.310 -7.504 7.988 1.00 95.56 72 GLU A CA 1
ATOM 597 C C . GLU A 1 72 ? -1.449 -6.523 8.312 1.00 95.56 72 GLU A C 1
ATOM 599 O O . GLU A 1 72 ? -2.173 -6.691 9.300 1.00 95.56 72 GLU A O 1
ATOM 604 N N . ASN A 1 73 ? -1.600 -5.456 7.520 1.00 95.00 73 ASN A N 1
ATOM 605 C CA . ASN A 1 73 ? -2.477 -4.334 7.870 1.00 95.00 73 ASN A CA 1
ATOM 606 C C . ASN A 1 73 ? -3.831 -4.342 7.161 1.00 95.00 73 ASN A C 1
ATOM 608 O O . ASN A 1 73 ? -4.814 -3.901 7.764 1.00 95.00 73 ASN A O 1
ATOM 612 N N . PHE A 1 74 ? -3.866 -4.846 5.930 1.00 95.19 74 PHE A N 1
ATOM 613 C CA . PHE A 1 74 ? -4.994 -4.845 4.998 1.00 95.19 74 PHE A CA 1
ATOM 614 C C . PHE A 1 74 ? -5.081 -6.196 4.252 1.00 95.19 74 PHE A C 1
ATOM 616 O O . PHE A 1 74 ? -5.012 -6.239 3.022 1.00 95.19 74 PHE A O 1
ATOM 623 N N . PRO A 1 75 ? -5.204 -7.335 4.970 1.00 95.75 75 PRO A N 1
ATOM 624 C CA . PRO A 1 75 ? -5.109 -8.669 4.369 1.00 95.75 75 PRO A CA 1
ATOM 625 C C . PRO A 1 75 ? -6.195 -8.949 3.324 1.00 95.75 75 PRO A C 1
ATOM 627 O O . PRO A 1 75 ? -5.976 -9.719 2.395 1.00 95.75 75 PRO A O 1
ATOM 630 N N . LYS A 1 76 ? -7.381 -8.343 3.460 1.00 94.38 76 LYS A N 1
ATOM 631 C CA . LYS A 1 76 ? -8.474 -8.529 2.495 1.00 94.38 76 LYS A CA 1
ATOM 632 C C . LYS A 1 76 ? -8.190 -7.777 1.204 1.00 94.38 76 LYS A C 1
ATOM 634 O O . LYS A 1 76 ? -8.396 -8.308 0.122 1.00 94.38 76 LYS A O 1
ATOM 639 N N . GLU A 1 77 ? -7.719 -6.546 1.326 1.00 94.75 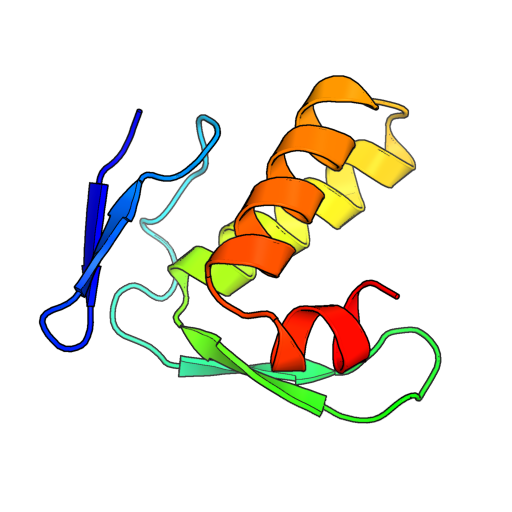77 GLU A N 1
ATOM 640 C CA . GLU A 1 77 ? -7.386 -5.684 0.204 1.00 94.75 77 GLU A CA 1
ATOM 641 C C . GLU A 1 77 ? -6.136 -6.190 -0.518 1.00 94.75 77 GLU A C 1
ATOM 643 O O . GLU A 1 77 ? -6.097 -6.129 -1.742 1.00 94.75 77 GLU A O 1
ATOM 648 N N . TYR A 1 78 ? -5.178 -6.772 0.213 1.00 94.81 78 TYR A N 1
ATOM 649 C CA . TYR A 1 78 ? -4.055 -7.515 -0.358 1.00 94.81 78 TYR A CA 1
ATOM 650 C C . TYR A 1 78 ? -4.546 -8.617 -1.306 1.00 94.81 78 TYR A C 1
ATOM 652 O O . TYR A 1 78 ? -4.190 -8.609 -2.477 1.00 94.81 78 TYR A O 1
ATOM 660 N N . MET A 1 79 ? -5.450 -9.486 -0.843 1.00 93.44 79 MET A N 1
ATOM 661 C CA . MET A 1 79 ? -6.012 -10.577 -1.657 1.00 93.44 79 MET A CA 1
ATOM 662 C C . MET A 1 79 ? -6.798 -10.079 -2.878 1.00 93.44 79 MET A C 1
ATOM 664 O O . MET A 1 79 ? -6.965 -10.802 -3.851 1.00 93.44 79 MET A O 1
ATOM 668 N N . VAL A 1 80 ? -7.339 -8.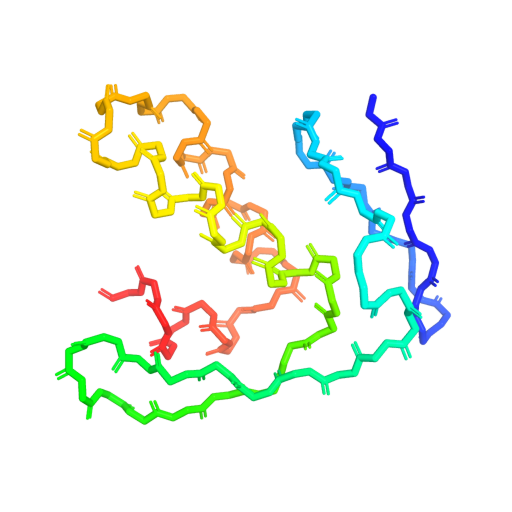858 -2.820 1.00 94.19 80 VAL A N 1
ATOM 669 C CA . VAL A 1 80 ? -8.110 -8.277 -3.926 1.00 94.19 80 VAL A CA 1
ATOM 670 C C . VAL A 1 80 ? -7.225 -7.526 -4.909 1.00 94.19 80 VAL A C 1
ATOM 672 O O . VAL A 1 80 ? -7.602 -7.454 -6.069 1.00 94.19 80 VAL A O 1
ATOM 675 N N . LEU A 1 81 ? -6.106 -6.928 -4.496 1.00 94.25 81 LEU A N 1
ATOM 676 C CA . LEU A 1 81 ? -5.314 -6.032 -5.351 1.00 94.25 81 LEU A CA 1
ATOM 677 C C . LEU A 1 81 ? -3.916 -6.551 -5.711 1.00 94.25 81 LEU A C 1
ATOM 679 O O . LEU A 1 81 ? -3.371 -6.117 -6.728 1.00 94.25 81 LEU A O 1
ATOM 683 N N . LEU A 1 82 ? -3.315 -7.379 -4.857 1.00 90.62 82 LEU A N 1
ATOM 684 C CA . LEU A 1 82 ? -1.876 -7.671 -4.846 1.00 90.62 82 LEU A CA 1
ATOM 685 C C . LEU A 1 82 ? -1.531 -9.170 -4.899 1.00 90.62 82 LEU A C 1
ATOM 687 O O . LEU A 1 82 ? -0.368 -9.479 -5.146 1.00 90.62 82 LEU A O 1
ATOM 691 N N . ASP A 1 83 ? -2.503 -10.058 -4.681 1.00 84.81 83 ASP A N 1
ATOM 692 C CA . ASP A 1 83 ? -2.400 -11.508 -4.936 1.00 84.81 83 ASP A CA 1
ATOM 693 C C . ASP A 1 83 ? -2.706 -11.831 -6.411 1.00 84.81 83 ASP A C 1
ATOM 695 O O . ASP A 1 83 ? -1.956 -12.636 -7.010 1.00 84.81 83 ASP A O 1
#

Radius of gyration: 12.01 Å; chains: 1; bounding box: 26×26×30 Å